Protein AF-A0A917BCD1-F1 (afdb_monomer_lite)

Sequence (173 aa):
MSEIELSERDVTDLKTFAGILIPGSDSLPTIDRLPAYEGLLRAAVAACGYSDDLIRAAIDLLPINMTWQSIEAYESEYPTSFATLAVLVSASYYMSPRVLAGLSYPVNRRQPARPDEFAEEFATGILDVMLEREPFFRDPLSPEASAHVHHLTSQASDAIYPTTTLLDGKNDD

Secondary structure (DSSP, 8-state):
-------HHHHHHHHHHHHHH----SSS--GGGSTTHHHHHHHHHHHH---HHHHHHHHHTS-SS--HHHHHHHHHH-HHHHHHHHHHHHHHHHT-HHHHHHTT---S--PPPPHHHHHHHHHTTTTHHHHSS------TTSHHHHHHHHHHHHHHHTTT-------------

Radius of gyration: 25.04 Å; chains: 1; bounding box: 65×51×77 Å

Foldseek 3Di:
DEPDDQDPVLLVLLLLVLCQVDVADPLGDGSVPAPPLSVLLVVLRVPVPDYNVLQVVLSVLQDPDDDNVSLVVSCVVPVSSSVVSVSSSVRSRCVGPSRVVSVPPPPPPDDPQDPVRVVVCVVVCVCVVVVPDDPPDDDCPDPVNVVVVVVVVVVVVCPPDDPPDPDDDDDDD

Structure (mmCIF, N/CA/C/O backbone):
data_AF-A0A917BCD1-F1
#
_entry.id   AF-A0A917BCD1-F1
#
loop_
_atom_site.group_PDB
_atom_site.id
_atom_site.type_symbol
_atom_site.label_atom_id
_atom_site.label_alt_id
_atom_site.label_comp_id
_atom_site.label_asym_id
_atom_site.label_entity_id
_atom_site.label_seq_id
_atom_site.pdbx_PDB_ins_code
_atom_site.Cartn_x
_atom_site.Cartn_y
_atom_site.Cartn_z
_atom_site.occupancy
_atom_site.B_iso_or_equiv
_atom_site.auth_seq_id
_atom_site.auth_comp_id
_atom_site.auth_asym_id
_atom_site.auth_atom_id
_atom_site.pdbx_PDB_model_num
ATOM 1 N N . MET A 1 1 ? -9.909 -15.489 1.673 1.00 60.19 1 MET A N 1
ATOM 2 C CA . MET A 1 1 ? -9.505 -14.318 0.866 1.00 60.19 1 MET A CA 1
ATOM 3 C C . MET A 1 1 ? -10.500 -13.225 1.194 1.00 60.19 1 MET A C 1
ATOM 5 O O . MET A 1 1 ? -11.649 -13.573 1.422 1.00 60.19 1 MET A O 1
ATOM 9 N N . SER A 1 2 ? -10.052 -11.979 1.339 1.00 68.00 2 SER A N 1
ATOM 10 C CA . SER A 1 2 ? -10.941 -10.857 1.669 1.00 68.00 2 SER A CA 1
ATOM 11 C C . SER A 1 2 ? -11.934 -10.632 0.526 1.00 68.00 2 SER A C 1
ATOM 13 O O . SER A 1 2 ? -11.519 -10.645 -0.636 1.00 68.00 2 SER A O 1
ATOM 15 N N . GLU A 1 3 ? -13.218 -10.469 0.846 1.00 79.94 3 GLU A N 1
ATOM 16 C CA . GLU A 1 3 ? -14.292 -10.194 -0.124 1.00 79.94 3 GLU A CA 1
ATOM 17 C C . GLU A 1 3 ? -14.816 -8.756 0.005 1.00 79.94 3 GLU A C 1
ATOM 19 O O . GLU A 1 3 ? -15.814 -8.400 -0.619 1.00 79.94 3 GLU A O 1
ATOM 24 N N . ILE A 1 4 ? -14.132 -7.908 0.784 1.00 88.50 4 ILE A N 1
ATOM 25 C CA . ILE A 1 4 ? -14.544 -6.522 0.988 1.00 88.50 4 ILE A CA 1
ATOM 26 C C . ILE A 1 4 ? -14.655 -5.778 -0.348 1.00 88.50 4 ILE A C 1
ATOM 28 O O . ILE A 1 4 ? -13.691 -5.609 -1.104 1.00 88.50 4 ILE A O 1
ATOM 32 N N . GLU A 1 5 ? -15.850 -5.264 -0.617 1.00 89.31 5 GLU A N 1
ATOM 33 C CA . GLU A 1 5 ? -16.063 -4.341 -1.718 1.00 89.31 5 GLU A CA 1
ATOM 34 C C . GLU A 1 5 ? -15.627 -2.938 -1.291 1.00 89.31 5 GLU A C 1
ATOM 36 O O . GLU A 1 5 ? -16.316 -2.246 -0.543 1.00 89.31 5 GLU A O 1
ATOM 41 N N . LEU A 1 6 ? -14.463 -2.500 -1.778 1.00 93.81 6 LEU A N 1
ATOM 42 C CA . LEU A 1 6 ? -14.036 -1.112 -1.607 1.00 93.81 6 LEU A CA 1
ATOM 43 C C . LEU A 1 6 ? -14.948 -0.186 -2.414 1.00 93.81 6 LEU A C 1
ATOM 45 O O . LEU A 1 6 ? -15.065 -0.340 -3.639 1.00 93.81 6 LEU A O 1
ATOM 49 N N . SER A 1 7 ? -15.543 0.798 -1.744 1.00 95.88 7 SER A N 1
ATOM 50 C CA . SER A 1 7 ? -16.289 1.863 -2.411 1.00 95.88 7 SER A CA 1
ATOM 51 C C . SER A 1 7 ? -15.351 2.794 -3.188 1.00 95.88 7 SER A C 1
ATOM 53 O O . SER A 1 7 ? -14.146 2.841 -2.941 1.00 95.88 7 SER A O 1
ATOM 55 N N . GLU A 1 8 ? -15.900 3.596 -4.102 1.00 95.38 8 GLU A N 1
ATOM 56 C CA . GLU A 1 8 ? -15.128 4.618 -4.833 1.00 95.38 8 GLU A CA 1
ATOM 57 C C . GLU A 1 8 ? -14.447 5.626 -3.895 1.00 95.38 8 GLU A C 1
ATOM 59 O O . GLU A 1 8 ? -13.335 6.095 -4.154 1.00 95.38 8 GLU A O 1
ATOM 64 N N . ARG A 1 9 ? -15.097 5.926 -2.763 1.00 95.69 9 ARG A N 1
ATOM 65 C CA . ARG A 1 9 ? -14.516 6.769 -1.721 1.00 95.69 9 ARG A CA 1
ATOM 66 C C . ARG A 1 9 ? -13.312 6.088 -1.077 1.00 95.69 9 ARG A C 1
ATOM 68 O O . ARG A 1 9 ? -12.264 6.712 -0.997 1.00 95.69 9 ARG A O 1
ATOM 75 N N . ASP A 1 10 ? -13.437 4.820 -0.688 1.00 96.94 10 ASP A N 1
ATOM 76 C CA . ASP A 1 10 ? -12.332 4.077 -0.067 1.00 96.94 10 ASP A CA 1
ATOM 77 C C . ASP A 1 10 ? -11.126 3.995 -1.004 1.00 96.94 10 ASP A C 1
ATOM 79 O O . ASP A 1 10 ? -9.989 4.198 -0.590 1.00 96.94 10 ASP A O 1
ATOM 83 N N . VAL A 1 11 ? -11.373 3.743 -2.291 1.00 96.62 11 VAL A N 1
ATOM 84 C CA . VAL A 1 11 ? -10.324 3.721 -3.315 1.00 96.62 11 VAL A CA 1
ATOM 85 C C . VAL A 1 11 ? -9.646 5.086 -3.438 1.00 96.62 11 VAL A C 1
ATOM 87 O O . VAL A 1 11 ? -8.420 5.153 -3.535 1.00 96.62 11 VAL A O 1
ATOM 90 N N . THR A 1 12 ? -10.417 6.174 -3.408 1.00 96.44 12 THR A N 1
ATOM 91 C CA . THR A 1 12 ? -9.880 7.542 -3.451 1.00 96.44 12 THR A CA 1
ATOM 92 C C . THR A 1 12 ? -9.024 7.841 -2.221 1.00 96.44 12 THR A C 1
ATOM 94 O O . THR A 1 12 ? -7.876 8.260 -2.371 1.00 96.44 12 THR A O 1
ATOM 97 N N . ASP A 1 13 ? -9.538 7.553 -1.025 1.00 97.44 13 ASP A N 1
ATOM 98 C CA . ASP A 1 13 ? -8.853 7.778 0.250 1.00 97.44 13 ASP A CA 1
ATOM 99 C C . ASP A 1 13 ? -7.545 6.966 0.314 1.00 97.44 13 ASP A C 1
ATOM 101 O O . ASP A 1 13 ? -6.484 7.499 0.647 1.00 97.44 13 ASP A O 1
ATOM 105 N N . LEU A 1 14 ? -7.573 5.700 -0.114 1.00 97.75 14 LEU A N 1
ATOM 106 C CA . LEU A 1 14 ? -6.384 4.847 -0.177 1.00 97.75 14 LEU A CA 1
ATOM 107 C C . LEU A 1 14 ? -5.374 5.302 -1.236 1.00 97.75 14 LEU A C 1
ATOM 109 O O . LEU A 1 14 ? -4.172 5.181 -1.006 1.00 97.75 14 LEU A O 1
ATOM 113 N N . LYS A 1 15 ? -5.812 5.862 -2.370 1.00 96.69 15 LYS A N 1
ATOM 114 C CA . LYS A 1 15 ? -4.903 6.479 -3.355 1.00 96.69 15 LYS A CA 1
ATOM 115 C C . LYS A 1 15 ? -4.223 7.717 -2.786 1.00 96.69 15 LYS A C 1
ATOM 117 O O . LYS A 1 15 ? -3.017 7.872 -2.969 1.00 96.69 15 LYS A O 1
ATOM 122 N N . THR A 1 16 ? -4.961 8.573 -2.078 1.00 97.00 16 THR A N 1
ATOM 123 C CA . THR A 1 16 ? -4.383 9.740 -1.398 1.00 97.00 16 THR A CA 1
ATOM 124 C C . THR A 1 16 ? -3.370 9.306 -0.341 1.00 97.00 16 THR A C 1
ATOM 126 O O . THR A 1 16 ? -2.240 9.796 -0.345 1.00 97.00 16 THR A O 1
ATOM 129 N N . PHE A 1 17 ? -3.725 8.329 0.495 1.00 98.12 17 PHE A N 1
ATOM 130 C CA . PHE A 1 17 ? -2.823 7.733 1.479 1.00 98.12 17 PHE A CA 1
ATOM 131 C C . PHE A 1 17 ? -1.551 7.170 0.823 1.00 98.12 17 PHE A C 1
ATOM 133 O O . PHE A 1 17 ? -0.436 7.500 1.229 1.00 98.12 17 PHE A O 1
ATOM 140 N N . ALA A 1 18 ? -1.700 6.393 -0.253 1.00 97.56 18 ALA A N 1
ATOM 141 C CA . ALA A 1 18 ? -0.583 5.834 -1.007 1.00 97.56 18 ALA A CA 1
ATOM 142 C C . ALA A 1 18 ? 0.320 6.916 -1.615 1.00 97.56 18 ALA A C 1
ATOM 144 O O . ALA A 1 18 ? 1.540 6.784 -1.579 1.00 97.56 18 ALA A O 1
ATOM 145 N N . GLY A 1 19 ? -0.258 7.992 -2.157 1.00 96.62 19 GLY A N 1
ATOM 146 C CA . GLY A 1 19 ? 0.492 9.104 -2.745 1.00 96.62 19 GLY A CA 1
ATOM 147 C C . GLY A 1 19 ? 1.346 9.867 -1.729 1.00 96.62 19 GLY A C 1
ATOM 148 O O . GLY A 1 19 ? 2.405 10.378 -2.089 1.00 96.62 19 GLY A O 1
ATOM 149 N N . ILE A 1 20 ? 0.925 9.903 -0.461 1.00 97.00 20 ILE A N 1
ATOM 150 C CA . ILE A 1 20 ? 1.709 10.483 0.640 1.00 97.00 20 ILE A CA 1
ATOM 151 C C . ILE A 1 20 ? 2.865 9.555 1.030 1.00 97.00 20 ILE A C 1
ATOM 153 O O . ILE A 1 20 ? 3.984 10.026 1.225 1.00 97.00 20 ILE A O 1
ATOM 157 N N . LEU A 1 21 ? 2.611 8.246 1.128 1.00 97.06 21 LEU A N 1
ATOM 158 C CA . LEU A 1 21 ? 3.632 7.267 1.519 1.00 97.06 21 LEU A CA 1
ATOM 159 C C . LEU A 1 21 ? 4.658 6.983 0.414 1.00 97.06 21 LEU A C 1
ATOM 161 O O . LEU A 1 21 ? 5.813 6.671 0.701 1.00 97.06 21 LEU A O 1
ATOM 165 N N . ILE A 1 22 ? 4.241 7.069 -0.848 1.00 95.94 22 ILE A N 1
ATOM 166 C CA . ILE A 1 22 ? 5.030 6.688 -2.021 1.00 95.94 22 ILE A CA 1
ATOM 167 C C . ILE A 1 22 ? 5.062 7.884 -2.991 1.00 95.94 22 ILE A C 1
ATOM 169 O O . ILE A 1 22 ? 4.362 7.886 -4.009 1.00 95.94 22 ILE A O 1
ATOM 173 N N . PRO A 1 23 ? 5.889 8.915 -2.715 1.00 92.19 23 PRO A N 1
ATOM 174 C CA . PRO A 1 23 ? 5.911 10.163 -3.487 1.00 92.19 23 PRO A CA 1
ATOM 175 C C . PRO A 1 23 ? 6.520 10.028 -4.896 1.00 92.19 23 PRO A C 1
ATOM 177 O O . PRO A 1 23 ? 6.607 11.016 -5.624 1.00 92.19 23 PRO A O 1
ATOM 180 N N . GLY A 1 24 ? 6.931 8.822 -5.304 1.00 90.75 24 GLY A N 1
ATOM 181 C CA . GLY A 1 24 ? 7.647 8.573 -6.556 1.00 90.75 24 GLY A CA 1
ATOM 182 C C . GLY A 1 24 ? 9.099 9.066 -6.531 1.00 90.75 24 GLY A C 1
ATOM 183 O O . GLY A 1 24 ? 9.578 9.639 -5.553 1.00 90.75 24 GLY A O 1
ATOM 184 N N . SER A 1 25 ? 9.824 8.813 -7.617 1.00 90.25 25 SER A N 1
ATOM 185 C CA . SER A 1 25 ? 11.193 9.292 -7.840 1.00 90.25 25 SER A CA 1
ATOM 186 C C . SER A 1 25 ? 11.438 9.513 -9.338 1.00 90.25 25 SER A C 1
ATOM 188 O O . SER A 1 25 ? 10.534 9.340 -10.155 1.00 90.25 25 SER A O 1
ATOM 190 N N . ASP A 1 26 ? 12.663 9.869 -9.728 1.00 87.69 26 ASP A N 1
ATOM 191 C CA . ASP A 1 26 ? 13.015 10.030 -11.147 1.00 87.69 26 ASP A CA 1
ATOM 192 C C . ASP A 1 26 ? 12.829 8.735 -11.956 1.00 87.69 26 ASP A C 1
ATOM 194 O O . ASP A 1 26 ? 12.433 8.772 -13.122 1.00 87.69 26 ASP A O 1
ATOM 198 N N . SER A 1 27 ? 13.093 7.578 -11.341 1.00 89.31 27 SER A N 1
ATOM 199 C CA . SER A 1 27 ? 12.991 6.261 -11.979 1.00 89.31 27 SER A CA 1
ATOM 200 C C . SER A 1 27 ? 11.678 5.534 -11.688 1.00 89.31 27 SER A C 1
ATOM 202 O O . SER A 1 27 ? 11.334 4.592 -12.406 1.00 89.31 27 SER A O 1
ATOM 204 N N . LEU A 1 28 ? 10.938 5.953 -10.658 1.00 94.12 28 LEU A N 1
ATOM 205 C CA . LEU A 1 28 ? 9.730 5.277 -10.198 1.00 94.12 28 LEU A CA 1
ATOM 206 C C . LEU A 1 28 ? 8.502 6.198 -10.277 1.00 94.12 28 LEU A C 1
ATOM 208 O O . LEU A 1 28 ? 8.528 7.318 -9.768 1.00 94.12 28 LEU A O 1
ATOM 212 N N . PRO A 1 29 ? 7.400 5.750 -10.903 1.00 95.19 29 PRO A N 1
ATOM 213 C CA . PRO A 1 29 ? 6.210 6.577 -11.073 1.00 95.19 29 PRO A CA 1
ATOM 214 C C . PRO A 1 29 ? 5.518 6.870 -9.735 1.00 95.19 29 PRO A C 1
ATOM 216 O O . PRO A 1 29 ? 5.513 6.047 -8.831 1.00 95.19 29 PRO A O 1
ATOM 219 N N . THR A 1 30 ? 4.843 8.013 -9.638 1.00 95.38 30 THR A N 1
ATOM 220 C CA . THR A 1 30 ? 3.853 8.243 -8.578 1.00 95.38 30 THR A CA 1
ATOM 221 C C . THR A 1 30 ? 2.621 7.359 -8.781 1.00 95.38 30 THR A C 1
ATOM 223 O O . THR A 1 30 ? 2.343 6.926 -9.905 1.00 95.38 30 THR A O 1
ATOM 226 N N . ILE A 1 31 ? 1.843 7.148 -7.715 1.00 94.94 31 ILE A N 1
ATOM 227 C CA . ILE A 1 31 ? 0.588 6.375 -7.740 1.00 94.94 31 ILE A CA 1
ATOM 228 C C . ILE A 1 31 ? -0.364 6.869 -8.839 1.00 94.94 31 ILE A C 1
ATOM 230 O O . ILE A 1 31 ? -0.850 6.069 -9.635 1.00 94.94 31 ILE A O 1
ATOM 234 N N . ASP A 1 32 ? -0.547 8.185 -8.975 1.00 92.06 32 ASP A N 1
ATOM 235 C CA . ASP A 1 32 ? -1.448 8.777 -9.980 1.00 92.06 32 ASP A CA 1
ATOM 236 C C . ASP A 1 32 ? -1.019 8.532 -11.434 1.00 92.06 32 ASP A C 1
ATOM 238 O O . ASP A 1 32 ? -1.802 8.705 -12.368 1.00 92.06 32 ASP A O 1
ATOM 242 N N . ARG A 1 33 ? 0.237 8.134 -11.653 1.00 93.81 33 ARG A N 1
ATOM 243 C CA . ARG A 1 33 ? 0.782 7.820 -12.981 1.00 93.81 33 ARG A CA 1
ATOM 244 C C . ARG A 1 33 ? 0.742 6.325 -13.293 1.00 93.81 33 ARG A C 1
ATOM 246 O O . ARG A 1 33 ? 1.224 5.918 -14.360 1.00 93.81 33 ARG A O 1
ATOM 253 N N . LEU A 1 34 ? 0.208 5.506 -12.388 1.00 94.31 34 LEU A N 1
ATOM 254 C CA . LEU A 1 34 ? 0.066 4.073 -12.591 1.00 94.31 34 LEU A CA 1
ATOM 255 C C . LEU A 1 34 ? -1.258 3.738 -13.287 1.00 94.31 34 LEU A C 1
ATOM 257 O O . LEU A 1 34 ? -2.330 4.020 -12.750 1.00 94.31 34 LEU A O 1
ATOM 261 N N . PRO A 1 35 ? -1.214 3.102 -14.473 1.00 91.50 35 PRO A N 1
ATOM 262 C CA . PRO A 1 35 ? -2.430 2.645 -15.128 1.00 91.50 35 PRO A CA 1
ATOM 263 C C . PRO A 1 35 ? -3.097 1.552 -14.287 1.00 91.50 35 PRO A C 1
ATOM 265 O O . PRO A 1 35 ? -2.419 0.663 -13.773 1.00 91.50 35 PRO A O 1
ATOM 268 N N . ALA A 1 36 ? -4.426 1.617 -14.179 1.00 92.75 36 ALA A N 1
ATOM 269 C CA . ALA A 1 36 ? -5.251 0.621 -13.492 1.00 92.75 36 ALA A CA 1
ATOM 270 C C . ALA A 1 36 ? -4.852 0.338 -12.025 1.00 92.75 36 ALA A C 1
ATOM 272 O O . ALA A 1 36 ? -5.089 -0.763 -11.528 1.00 92.75 36 ALA A O 1
ATOM 273 N N . TYR A 1 37 ? -4.284 1.322 -11.312 1.00 94.88 37 TYR A N 1
ATOM 274 C CA . TYR A 1 37 ? -3.888 1.161 -9.905 1.00 94.88 37 TYR A CA 1
ATOM 275 C C . TYR A 1 37 ? -5.037 0.671 -9.010 1.00 94.88 37 TYR A C 1
ATOM 277 O O . TYR A 1 37 ? -4.829 -0.142 -8.121 1.00 94.88 37 TYR A O 1
ATOM 285 N N . GLU A 1 38 ? -6.266 1.095 -9.288 1.00 95.12 38 GLU A N 1
ATOM 286 C CA . GLU A 1 38 ? -7.461 0.688 -8.539 1.00 95.12 38 GLU A CA 1
ATOM 287 C C . GLU A 1 38 ? -7.720 -0.820 -8.643 1.00 95.12 38 GLU A C 1
ATOM 289 O O . GLU A 1 38 ? -8.053 -1.469 -7.653 1.00 95.12 38 GLU A O 1
ATOM 294 N N . GLY A 1 39 ? -7.484 -1.405 -9.82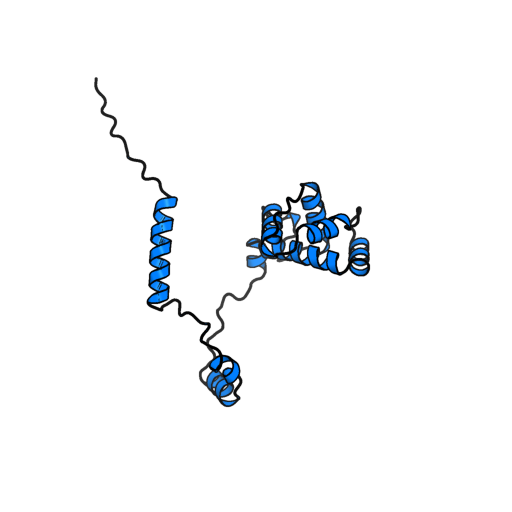2 1.00 95.62 39 GLY A N 1
ATOM 295 C CA . GLY A 1 39 ? -7.530 -2.854 -10.007 1.00 95.62 39 GLY A CA 1
ATOM 296 C C . GLY A 1 39 ? -6.428 -3.569 -9.223 1.00 95.62 39 GLY A C 1
ATOM 297 O O . GLY A 1 39 ? -6.685 -4.600 -8.607 1.00 95.62 39 GLY A O 1
ATOM 298 N N . LEU A 1 40 ? -5.220 -2.994 -9.181 1.00 96.62 40 LEU A N 1
ATOM 299 C CA . LEU A 1 40 ? -4.104 -3.528 -8.390 1.00 96.62 40 LEU A CA 1
ATOM 300 C C . LEU A 1 40 ? -4.373 -3.440 -6.882 1.00 96.62 40 LEU A C 1
ATOM 302 O O . LEU A 1 40 ? -4.022 -4.358 -6.147 1.00 96.62 40 LEU A O 1
ATOM 306 N N . LEU A 1 41 ? -5.028 -2.375 -6.416 1.00 96.69 41 LEU A N 1
ATOM 307 C CA . LEU A 1 41 ? -5.436 -2.211 -5.021 1.00 96.69 41 LEU A CA 1
ATOM 308 C C . LEU A 1 41 ? -6.438 -3.287 -4.601 1.00 96.69 41 LEU A C 1
ATOM 310 O O . LEU A 1 41 ? -6.241 -3.947 -3.581 1.00 96.69 41 LEU A O 1
ATOM 314 N N . ARG A 1 42 ? -7.466 -3.531 -5.420 1.00 95.44 42 ARG A N 1
ATOM 315 C CA . ARG A 1 42 ? -8.438 -4.611 -5.181 1.00 95.44 42 ARG A CA 1
ATOM 316 C C . ARG A 1 42 ? -7.767 -5.991 -5.205 1.00 95.44 42 ARG A C 1
ATOM 318 O O . ARG A 1 42 ? -8.054 -6.825 -4.350 1.00 95.44 42 ARG A O 1
ATOM 325 N N . ALA A 1 43 ? -6.826 -6.215 -6.124 1.00 95.12 43 ALA A N 1
ATOM 326 C CA . ALA A 1 43 ? -6.047 -7.452 -6.171 1.00 95.12 43 ALA A CA 1
ATOM 327 C C . ALA A 1 43 ? -5.178 -7.648 -4.914 1.00 95.12 43 ALA A C 1
ATOM 329 O O . ALA A 1 43 ? -5.119 -8.754 -4.378 1.00 95.12 43 ALA A O 1
ATOM 330 N N . ALA A 1 44 ? -4.546 -6.584 -4.410 1.00 95.94 44 ALA A N 1
ATOM 331 C CA . ALA A 1 44 ? -3.760 -6.627 -3.179 1.00 95.94 44 ALA A CA 1
ATOM 332 C C . ALA A 1 44 ? -4.625 -6.970 -1.957 1.00 95.94 44 ALA A C 1
ATOM 334 O O . ALA A 1 44 ? -4.246 -7.834 -1.169 1.00 95.94 44 ALA A O 1
ATOM 335 N N . VAL A 1 45 ? -5.813 -6.369 -1.839 1.00 95.50 45 VAL A N 1
ATOM 336 C CA . VAL A 1 45 ? -6.785 -6.694 -0.780 1.00 95.50 45 VAL A CA 1
ATOM 337 C C . VAL A 1 45 ? -7.158 -8.176 -0.793 1.00 95.50 45 VAL A C 1
ATOM 339 O O . VAL A 1 45 ? -7.064 -8.846 0.238 1.00 95.50 45 VAL A O 1
ATOM 342 N N . ALA A 1 46 ? -7.485 -8.722 -1.966 1.00 93.56 46 ALA A N 1
ATOM 343 C CA . ALA A 1 46 ? -7.819 -10.137 -2.102 1.00 93.56 46 ALA A CA 1
ATOM 344 C C . ALA A 1 46 ? -6.636 -11.066 -1.749 1.00 93.56 46 ALA A C 1
ATOM 346 O O . ALA A 1 46 ? -6.843 -12.145 -1.183 1.00 93.56 46 ALA A O 1
ATOM 347 N N . ALA A 1 47 ? -5.403 -10.650 -2.065 1.00 93.12 47 ALA A N 1
ATOM 348 C CA . ALA A 1 47 ? -4.190 -11.455 -1.915 1.00 93.12 47 ALA A CA 1
ATOM 349 C C . ALA A 1 47 ? -3.569 -11.425 -0.506 1.00 93.12 47 ALA A C 1
ATOM 351 O O . ALA A 1 47 ? -3.035 -12.441 -0.064 1.00 93.12 47 ALA A O 1
ATOM 352 N N . CYS A 1 48 ? -3.620 -10.295 0.209 1.00 90.94 48 CYS A N 1
ATOM 353 C CA . CYS A 1 48 ? -2.934 -10.129 1.500 1.00 90.94 48 CYS A CA 1
ATOM 354 C C . CYS A 1 48 ? -3.571 -10.917 2.657 1.00 90.94 48 CYS A C 1
ATOM 356 O O . CYS A 1 48 ? -2.917 -11.135 3.674 1.00 90.94 48 CYS A O 1
ATOM 358 N N . GLY A 1 49 ? -4.822 -11.364 2.514 1.00 91.38 49 GLY A N 1
ATOM 359 C CA . GLY A 1 49 ? -5.460 -12.275 3.471 1.00 91.38 49 GLY A CA 1
ATOM 360 C C . GLY A 1 49 ? -5.888 -11.649 4.804 1.00 91.38 49 GLY A C 1
ATOM 361 O O . GLY A 1 49 ? -6.238 -12.389 5.721 1.00 91.38 49 GLY A O 1
ATOM 362 N N . TYR A 1 50 ? -5.889 -10.318 4.918 1.00 95.25 50 TYR A N 1
ATOM 363 C CA . TYR A 1 50 ? -6.510 -9.619 6.047 1.00 95.25 50 TYR A CA 1
ATOM 364 C C . TYR A 1 50 ? -8.028 -9.855 6.074 1.00 95.25 50 TYR A C 1
ATOM 366 O O . TYR A 1 50 ? -8.635 -10.116 5.03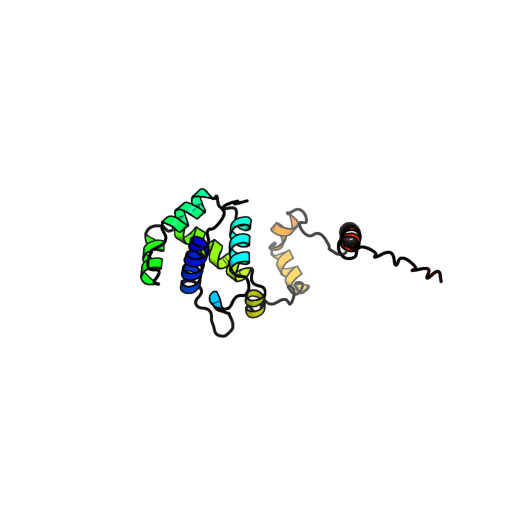6 1.00 95.25 50 TYR A O 1
ATOM 374 N N . SER A 1 51 ? -8.643 -9.781 7.257 1.00 95.69 51 SER A N 1
ATOM 375 C CA . SER A 1 51 ? -10.103 -9.841 7.369 1.00 95.69 51 SER A CA 1
ATOM 376 C C . SER A 1 51 ? -10.744 -8.533 6.905 1.00 95.69 51 SER A C 1
ATOM 378 O O . SER A 1 51 ? -10.179 -7.454 7.090 1.00 95.69 51 SER A O 1
ATOM 380 N N . ASP A 1 52 ? -11.955 -8.631 6.360 1.00 95.50 52 ASP A N 1
ATOM 381 C CA . ASP A 1 52 ? -12.726 -7.476 5.885 1.00 95.50 52 ASP A CA 1
ATOM 382 C C . ASP A 1 52 ? -12.948 -6.449 7.007 1.00 95.50 52 ASP A C 1
ATOM 384 O O . ASP A 1 52 ? -12.739 -5.255 6.802 1.00 95.50 52 ASP A O 1
ATOM 388 N N . ASP A 1 53 ? -13.258 -6.918 8.221 1.00 95.94 53 ASP A N 1
ATOM 389 C CA . ASP A 1 53 ? -13.435 -6.068 9.405 1.00 95.94 53 ASP A CA 1
ATOM 390 C C . ASP A 1 53 ? -12.171 -5.272 9.751 1.00 95.94 53 ASP A C 1
ATOM 392 O O . ASP A 1 53 ? -12.257 -4.098 10.112 1.00 95.94 53 ASP A O 1
ATOM 396 N N . LEU A 1 54 ? -10.989 -5.888 9.624 1.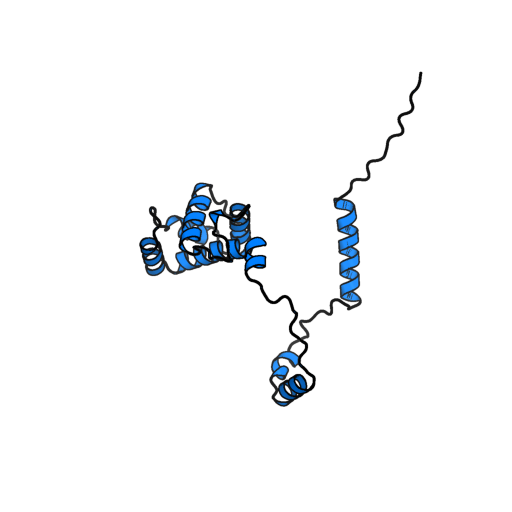00 96.25 54 LEU A N 1
ATOM 397 C CA . LEU A 1 54 ? -9.720 -5.217 9.910 1.00 96.25 54 LEU A CA 1
ATOM 398 C C . LEU A 1 54 ? -9.450 -4.116 8.885 1.00 96.25 54 LEU A C 1
ATOM 400 O O . LEU A 1 54 ? -9.042 -3.016 9.253 1.00 96.25 54 LEU A O 1
ATOM 404 N N . ILE A 1 55 ? -9.696 -4.405 7.606 1.00 97.31 55 ILE A N 1
ATOM 405 C CA . ILE A 1 55 ? -9.510 -3.438 6.522 1.00 97.31 55 ILE A CA 1
ATOM 406 C C . ILE A 1 55 ? -10.487 -2.274 6.694 1.00 97.31 55 ILE A C 1
ATOM 408 O O . ILE A 1 55 ? -10.067 -1.119 6.668 1.00 97.31 55 ILE A O 1
ATOM 412 N N . ARG A 1 56 ? -11.774 -2.557 6.921 1.00 97.12 56 ARG A N 1
ATOM 413 C CA . ARG A 1 56 ? -12.804 -1.531 7.120 1.00 97.12 56 ARG A CA 1
ATOM 414 C C . ARG A 1 56 ? -12.488 -0.642 8.319 1.00 97.12 56 ARG A C 1
ATOM 416 O O . ARG A 1 56 ? -12.471 0.576 8.167 1.00 97.12 56 ARG A O 1
ATOM 423 N N . ALA A 1 57 ? -12.162 -1.240 9.467 1.00 97.25 57 ALA A N 1
ATOM 424 C CA . ALA A 1 57 ? -11.790 -0.498 10.668 1.00 97.25 57 ALA A CA 1
ATOM 425 C C . ALA A 1 57 ? -10.561 0.391 10.435 1.00 97.25 57 ALA A C 1
ATOM 427 O O . ALA A 1 57 ? -10.516 1.517 10.923 1.00 97.25 57 ALA A O 1
ATOM 428 N N . ALA A 1 58 ? -9.578 -0.084 9.667 1.00 98.00 58 ALA A N 1
ATOM 429 C CA . ALA A 1 58 ? -8.407 0.715 9.340 1.00 98.00 58 ALA A CA 1
ATOM 430 C C . ALA A 1 58 ? -8.741 1.897 8.415 1.00 98.00 58 ALA A C 1
ATOM 432 O O . ALA A 1 58 ? -8.243 2.997 8.639 1.00 98.00 58 ALA A O 1
ATOM 433 N N . ILE A 1 59 ? -9.607 1.705 7.414 1.00 97.81 59 ILE A N 1
ATOM 434 C CA . ILE A 1 59 ? -10.047 2.792 6.523 1.00 97.81 59 ILE A CA 1
ATOM 435 C C . ILE A 1 59 ? -10.886 3.822 7.292 1.00 97.81 59 ILE A C 1
ATOM 437 O O . ILE A 1 59 ? -10.705 5.019 7.099 1.00 97.81 59 ILE A O 1
ATOM 441 N N . ASP A 1 60 ? -11.767 3.386 8.194 1.00 97.12 60 ASP A N 1
ATOM 442 C CA . ASP A 1 60 ? -12.635 4.288 8.969 1.00 97.12 60 ASP A CA 1
ATOM 443 C C . ASP A 1 60 ? -11.864 5.207 9.928 1.00 97.12 60 ASP A C 1
ATOM 445 O O . ASP A 1 60 ? -12.358 6.275 10.292 1.00 97.12 60 ASP A O 1
ATOM 449 N N . LEU A 1 61 ? -10.652 4.808 10.321 1.00 97.94 61 LEU A N 1
ATOM 450 C CA . LEU A 1 61 ? -9.760 5.588 11.178 1.00 97.94 61 LEU A CA 1
ATOM 451 C C . LEU A 1 61 ? -8.842 6.540 10.398 1.00 97.94 61 LEU A C 1
ATOM 453 O O . LEU A 1 61 ? -8.081 7.288 11.015 1.00 97.94 61 LEU A O 1
ATOM 457 N N . LEU A 1 62 ? -8.890 6.534 9.062 1.00 97.88 62 LEU A N 1
ATOM 458 C CA . LEU A 1 62 ? -8.068 7.437 8.266 1.00 97.88 62 LEU A CA 1
ATOM 459 C C . LEU A 1 62 ? -8.413 8.912 8.551 1.00 97.88 62 LEU A C 1
ATOM 461 O O . LEU A 1 62 ? -9.591 9.280 8.639 1.00 97.88 62 LEU A O 1
ATOM 465 N N . PRO A 1 63 ? -7.405 9.800 8.627 1.00 96.56 63 PRO A N 1
ATOM 466 C CA . PRO A 1 63 ? -7.645 11.230 8.757 1.00 96.56 63 PRO A CA 1
ATOM 467 C C . PRO A 1 63 ? -8.437 11.776 7.565 1.00 96.56 63 PRO A C 1
ATOM 469 O O . PRO A 1 63 ? -8.084 11.537 6.413 1.00 96.56 63 PRO A O 1
ATOM 472 N N . ILE A 1 64 ? -9.455 12.598 7.838 1.00 93.19 64 ILE A N 1
ATOM 473 C CA . ILE A 1 64 ? -10.267 13.251 6.792 1.00 93.19 64 ILE A CA 1
ATOM 474 C C . ILE A 1 64 ? -9.395 14.129 5.879 1.00 93.19 64 ILE A C 1
ATOM 476 O O . ILE A 1 64 ? -9.587 14.158 4.669 1.00 93.19 64 ILE A O 1
ATOM 480 N N . ASN A 1 65 ? -8.439 14.856 6.466 1.00 95.00 65 ASN A N 1
ATOM 481 C CA . ASN A 1 65 ? -7.490 15.690 5.735 1.00 95.00 65 ASN A CA 1
ATOM 482 C C . ASN A 1 65 ? -6.108 15.052 5.812 1.00 95.00 65 ASN A C 1
ATOM 484 O O . ASN A 1 65 ? -5.373 15.282 6.774 1.00 95.00 65 ASN A O 1
ATOM 488 N N . MET A 1 66 ? -5.768 14.253 4.805 1.00 96.56 66 MET A N 1
ATOM 489 C CA . MET A 1 66 ? -4.493 13.549 4.774 1.00 96.56 66 MET A CA 1
ATOM 490 C C . MET A 1 66 ? -3.350 14.490 4.382 1.00 96.56 66 MET A C 1
ATOM 492 O O . MET A 1 66 ? -3.218 14.935 3.244 1.00 96.56 66 MET A O 1
ATOM 496 N N . THR A 1 67 ? -2.499 14.772 5.355 1.00 97.38 67 THR A N 1
ATOM 497 C CA . THR A 1 67 ? -1.164 15.359 5.209 1.00 97.38 67 THR A CA 1
ATOM 498 C C . THR A 1 67 ? -0.130 14.419 5.816 1.00 97.38 67 THR A C 1
ATOM 500 O O . THR A 1 67 ? -0.484 13.556 6.621 1.00 97.38 67 THR A O 1
ATOM 503 N N . TRP A 1 68 ? 1.156 14.618 5.511 1.00 96.88 68 TRP A N 1
ATOM 504 C CA . TRP A 1 68 ? 2.234 13.847 6.140 1.00 96.88 68 TRP A CA 1
ATOM 505 C C . TRP A 1 68 ? 2.118 13.823 7.674 1.00 96.88 68 TRP A C 1
ATOM 507 O O . TRP A 1 68 ? 2.121 12.753 8.271 1.00 96.88 68 TRP A O 1
ATOM 517 N N . GLN A 1 69 ? 1.895 14.982 8.304 1.00 97.88 69 GLN A N 1
ATOM 518 C CA . GLN A 1 69 ? 1.760 15.083 9.762 1.00 97.88 69 GLN A CA 1
ATOM 519 C C . GLN A 1 69 ? 0.538 14.326 10.298 1.00 97.88 69 GLN A C 1
ATOM 521 O O . GLN A 1 69 ? 0.602 13.736 11.371 1.00 97.88 69 GLN A O 1
ATOM 526 N N . SER A 1 70 ? -0.585 14.336 9.571 1.00 98.12 70 SER A N 1
ATOM 527 C CA . SER A 1 70 ? -1.773 13.582 9.990 1.00 98.12 70 SER A CA 1
ATOM 528 C C . SER A 1 70 ? -1.577 12.070 9.864 1.00 98.12 70 SER A C 1
ATOM 530 O O . SER A 1 70 ? -2.093 11.325 10.690 1.00 98.12 70 SER A O 1
ATOM 532 N N . ILE A 1 71 ? -0.815 11.621 8.859 1.00 98.12 71 ILE A N 1
ATOM 533 C CA . ILE A 1 71 ? -0.508 10.204 8.656 1.00 98.12 71 ILE A CA 1
ATOM 534 C C . ILE A 1 71 ? 0.486 9.716 9.712 1.00 98.12 71 ILE A C 1
ATOM 536 O O . ILE A 1 71 ? 0.298 8.636 10.257 1.00 98.12 71 ILE A O 1
ATOM 540 N N . GLU A 1 72 ? 1.477 10.534 10.068 1.00 97.75 72 GLU A N 1
ATOM 541 C CA . GLU A 1 72 ? 2.403 10.259 11.175 1.00 97.75 72 GLU A CA 1
ATOM 542 C C . GLU A 1 72 ? 1.666 10.174 12.526 1.00 97.75 72 GLU A C 1
ATOM 544 O O . GLU A 1 72 ? 1.903 9.265 13.322 1.00 97.75 72 GLU A O 1
ATOM 549 N N . ALA A 1 73 ? 0.707 11.074 12.776 1.00 97.88 73 ALA A N 1
ATOM 550 C CA . ALA A 1 73 ? -0.149 10.991 13.960 1.00 97.88 73 ALA A CA 1
ATOM 551 C C . ALA A 1 73 ? -1.017 9.719 13.954 1.00 97.88 73 ALA A C 1
ATOM 553 O O . ALA A 1 73 ? -1.122 9.043 14.976 1.00 97.88 73 ALA A O 1
ATOM 554 N N . TYR A 1 74 ? -1.586 9.366 12.798 1.00 98.19 74 TYR A N 1
ATOM 555 C CA . TYR A 1 74 ? -2.369 8.145 12.610 1.00 98.19 74 TYR A CA 1
ATOM 556 C C . TYR A 1 74 ? -1.540 6.870 12.837 1.00 98.19 74 TYR A C 1
ATOM 558 O O . TYR A 1 74 ? -2.026 5.947 13.485 1.00 98.19 74 TYR A O 1
ATOM 566 N N . GLU A 1 75 ? -0.284 6.822 12.382 1.00 98.31 75 GLU A N 1
ATOM 567 C CA . GLU A 1 75 ? 0.643 5.718 12.671 1.00 98.31 75 GLU A CA 1
ATOM 568 C C . GLU A 1 75 ? 0.891 5.563 14.176 1.00 98.31 75 GLU A C 1
ATOM 570 O O . GLU A 1 75 ? 0.851 4.450 14.701 1.00 98.31 75 GLU A O 1
ATOM 575 N N . SER A 1 76 ? 1.114 6.676 14.876 1.00 98.19 76 SER A N 1
ATOM 576 C CA . SER A 1 76 ? 1.369 6.679 16.320 1.00 98.19 76 SER A CA 1
ATOM 577 C C . SER A 1 76 ? 0.151 6.220 17.134 1.00 98.19 76 SER A C 1
ATOM 579 O O . SER A 1 76 ? 0.289 5.463 18.096 1.00 98.19 76 SER A O 1
ATOM 581 N N . GLU A 1 77 ? -1.052 6.652 16.745 1.00 98.38 77 GLU A N 1
ATOM 582 C CA . GLU A 1 77 ? -2.297 6.348 17.462 1.00 98.38 77 GLU A CA 1
ATOM 583 C C . GLU A 1 77 ? -2.859 4.957 17.114 1.00 98.38 77 GLU A C 1
ATOM 585 O O . GLU A 1 77 ? -3.351 4.245 17.993 1.00 98.38 77 GLU A O 1
ATOM 590 N N . TYR A 1 78 ? -2.737 4.535 15.851 1.00 98.44 78 TYR A N 1
ATOM 591 C CA . TYR A 1 78 ? -3.316 3.296 15.321 1.00 98.44 78 TYR A CA 1
ATOM 592 C C . TYR A 1 78 ? -2.296 2.478 14.504 1.00 98.44 78 TYR A C 1
ATOM 594 O O . TYR A 1 78 ? -2.519 2.209 13.318 1.00 98.44 78 TYR A O 1
ATOM 602 N N . PRO A 1 79 ? -1.196 1.998 15.115 1.00 98.00 79 PRO A N 1
ATOM 603 C CA . PRO A 1 79 ? -0.075 1.393 14.387 1.00 98.00 79 PRO A CA 1
ATOM 604 C C . PRO A 1 79 ? -0.463 0.145 13.584 1.00 98.00 79 PRO A C 1
ATOM 606 O O . PRO A 1 79 ? 0.012 -0.052 12.467 1.00 98.00 79 PRO A O 1
ATOM 609 N N . THR A 1 80 ? -1.367 -0.692 14.105 1.00 97.69 80 THR A N 1
ATOM 610 C CA . THR A 1 80 ? -1.859 -1.883 13.388 1.00 97.69 80 THR A CA 1
ATOM 611 C C . THR A 1 80 ? -2.690 -1.507 12.161 1.00 97.69 80 THR A C 1
ATOM 613 O O . THR A 1 80 ? -2.539 -2.117 11.099 1.00 97.69 80 THR A O 1
ATOM 616 N N . SER A 1 81 ? -3.555 -0.500 12.289 1.00 98.19 81 SER A N 1
ATOM 617 C CA . SER A 1 81 ? -4.388 -0.009 11.189 1.00 98.19 81 SER A CA 1
ATOM 618 C C . SER A 1 81 ? -3.519 0.634 10.111 1.00 98.19 81 SER A C 1
ATOM 620 O O . SER A 1 81 ? -3.658 0.311 8.931 1.00 98.19 81 SER A O 1
ATOM 622 N N . PHE A 1 82 ? -2.548 1.458 10.516 1.00 98.56 82 PHE A N 1
ATOM 623 C CA . PHE A 1 82 ? -1.552 2.023 9.614 1.00 98.56 82 PHE A CA 1
ATOM 624 C C . PHE A 1 82 ? -0.774 0.937 8.872 1.00 98.56 82 PHE A C 1
ATOM 626 O O . PHE A 1 82 ? -0.757 0.949 7.644 1.00 98.56 82 PHE A O 1
ATOM 633 N N . ALA A 1 83 ? -0.195 -0.034 9.585 1.00 98.25 83 ALA A N 1
ATOM 634 C CA . ALA A 1 83 ? 0.573 -1.116 8.974 1.00 98.25 83 ALA A CA 1
ATOM 635 C C . ALA A 1 83 ? -0.265 -1.923 7.972 1.00 98.25 83 ALA A C 1
ATOM 637 O O . ALA A 1 83 ? 0.215 -2.242 6.885 1.00 98.25 83 ALA A O 1
ATOM 638 N N . THR A 1 84 ? -1.530 -2.202 8.302 1.00 98.19 84 THR A N 1
ATOM 639 C CA . THR A 1 84 ? -2.460 -2.904 7.405 1.00 98.19 84 THR A CA 1
ATOM 640 C C . THR A 1 84 ? -2.635 -2.139 6.094 1.00 98.19 84 THR A C 1
ATOM 642 O O . THR A 1 84 ? -2.424 -2.699 5.017 1.00 98.19 84 THR A O 1
ATOM 645 N N . LEU A 1 85 ? -2.960 -0.845 6.161 1.00 98.38 85 LEU A N 1
ATOM 646 C CA . LEU A 1 85 ? -3.150 -0.032 4.957 1.00 98.38 85 LEU A CA 1
ATOM 647 C C . LEU A 1 85 ? -1.841 0.181 4.194 1.00 98.38 85 LEU A C 1
ATOM 649 O O . LEU A 1 85 ? -1.834 0.076 2.970 1.00 98.38 85 LEU A O 1
ATOM 653 N N . ALA A 1 86 ? -0.734 0.419 4.900 1.00 98.38 86 ALA A N 1
ATOM 654 C CA . ALA A 1 86 ? 0.591 0.601 4.317 1.00 98.38 86 ALA A CA 1
ATOM 655 C C . ALA A 1 86 ? 1.024 -0.631 3.509 1.00 98.38 86 ALA A C 1
ATOM 657 O O . ALA A 1 86 ? 1.532 -0.488 2.394 1.00 98.38 86 ALA A O 1
ATOM 658 N N . VAL A 1 87 ? 0.768 -1.840 4.022 1.00 98.38 87 VAL A N 1
ATOM 659 C CA . VAL A 1 87 ? 1.016 -3.093 3.297 1.00 98.38 87 VAL A CA 1
ATOM 660 C C . VAL A 1 87 ? 0.153 -3.176 2.043 1.00 98.38 87 VAL A C 1
ATOM 662 O O . VAL A 1 87 ? 0.688 -3.456 0.973 1.00 98.38 87 VAL A O 1
ATOM 665 N N . LEU A 1 88 ? -1.147 -2.892 2.133 1.00 98.06 88 LEU A N 1
ATOM 666 C CA . LEU A 1 88 ? -2.060 -2.971 0.986 1.00 98.06 88 LEU A CA 1
ATOM 667 C C . LEU A 1 88 ? -1.681 -1.995 -0.140 1.00 98.06 88 LEU A C 1
ATOM 669 O O . LEU A 1 88 ? -1.609 -2.383 -1.314 1.00 98.06 88 LEU A O 1
ATOM 673 N N . VAL A 1 89 ? -1.392 -0.735 0.196 1.00 98.12 89 VAL A N 1
ATOM 674 C CA . VAL A 1 89 ? -1.024 0.274 -0.812 1.00 98.12 89 VAL A CA 1
ATOM 675 C C . VAL A 1 89 ? 0.368 0.033 -1.397 1.00 98.12 89 VAL A C 1
ATOM 677 O O . VAL A 1 89 ? 0.579 0.251 -2.590 1.00 98.12 89 VAL A O 1
ATOM 680 N N . SER A 1 90 ? 1.300 -0.492 -0.599 1.00 97.56 90 SER A N 1
ATOM 681 C CA . SER A 1 90 ? 2.632 -0.873 -1.083 1.00 97.56 90 SER A CA 1
ATOM 682 C C . SER A 1 90 ? 2.572 -2.116 -1.967 1.00 97.56 90 SER A C 1
ATOM 684 O O . SER A 1 90 ? 3.185 -2.144 -3.033 1.00 97.56 90 SER A O 1
ATOM 686 N N . ALA A 1 91 ? 1.810 -3.138 -1.573 1.00 97.50 91 ALA A N 1
ATOM 687 C CA . ALA A 1 91 ? 1.638 -4.357 -2.357 1.00 97.50 91 ALA A CA 1
ATOM 688 C C . ALA A 1 91 ? 1.038 -4.039 -3.730 1.00 97.50 91 ALA A C 1
ATOM 690 O O . ALA A 1 91 ? 1.592 -4.442 -4.749 1.00 97.50 91 ALA A O 1
ATOM 691 N N . SER A 1 92 ? -0.031 -3.244 -3.774 1.00 97.25 92 SER A N 1
ATOM 692 C CA . SER A 1 92 ? -0.640 -2.811 -5.038 1.00 97.25 92 SER A CA 1
ATOM 693 C C . SER A 1 92 ? 0.306 -1.982 -5.913 1.00 97.25 92 SER A C 1
ATOM 695 O O . SER A 1 92 ? 0.324 -2.162 -7.131 1.00 97.25 92 SER A O 1
ATOM 697 N N . TYR A 1 93 ? 1.149 -1.135 -5.315 1.00 97.50 93 TYR A N 1
ATOM 698 C CA . TYR A 1 93 ? 2.195 -0.404 -6.033 1.00 97.50 93 TYR A CA 1
ATOM 699 C C . TYR A 1 93 ? 3.218 -1.357 -6.673 1.00 97.50 93 TYR A C 1
ATOM 701 O O . TYR A 1 93 ? 3.483 -1.271 -7.874 1.00 97.50 93 TYR A O 1
ATOM 709 N N . TYR A 1 94 ? 3.738 -2.319 -5.907 1.00 95.69 94 TYR A N 1
ATOM 710 C CA . TYR A 1 94 ? 4.725 -3.290 -6.391 1.00 95.69 94 TYR A CA 1
ATOM 711 C C . TYR A 1 94 ? 4.146 -4.387 -7.292 1.00 95.69 94 TYR A C 1
ATOM 713 O O . TYR A 1 94 ? 4.899 -5.028 -8.019 1.00 95.69 94 TYR A O 1
ATOM 721 N N . MET A 1 95 ? 2.826 -4.573 -7.327 1.00 95.25 95 MET A N 1
ATOM 722 C CA . MET A 1 95 ? 2.168 -5.404 -8.340 1.00 95.25 95 MET A CA 1
ATOM 723 C C . MET A 1 95 ? 2.192 -4.762 -9.736 1.00 95.25 95 MET A C 1
ATOM 725 O O . MET A 1 95 ? 1.936 -5.446 -10.727 1.00 95.25 95 MET A O 1
ATOM 729 N N . SER A 1 96 ? 2.504 -3.466 -9.854 1.00 95.50 96 SER A N 1
ATOM 730 C CA . SER A 1 96 ? 2.566 -2.791 -11.149 1.00 95.50 96 SER A CA 1
ATOM 731 C C . SER A 1 96 ? 3.780 -3.246 -11.974 1.00 95.50 96 SER A C 1
ATOM 733 O O . SER A 1 96 ? 4.921 -3.013 -11.560 1.00 95.50 96 SER A O 1
ATOM 735 N N . PRO A 1 97 ? 3.588 -3.761 -13.207 1.00 91.75 97 PRO A N 1
ATOM 736 C CA . PRO A 1 97 ? 4.702 -4.099 -14.095 1.00 91.75 97 PRO A CA 1
ATOM 737 C C . PRO A 1 97 ? 5.620 -2.905 -14.384 1.00 91.75 97 PRO A C 1
ATOM 739 O O . PRO A 1 97 ? 6.826 -3.070 -14.547 1.00 91.75 97 PRO A O 1
ATOM 742 N N . ARG A 1 98 ? 5.061 -1.686 -14.412 1.00 91.81 98 ARG A N 1
ATOM 743 C CA . ARG A 1 98 ? 5.822 -0.450 -14.629 1.00 91.81 98 ARG A CA 1
ATOM 744 C C . ARG A 1 98 ? 6.768 -0.155 -13.467 1.00 91.81 98 ARG A C 1
ATOM 746 O O . ARG A 1 98 ? 7.902 0.247 -13.708 1.00 91.81 98 ARG A O 1
ATOM 753 N N . VAL A 1 99 ? 6.312 -0.362 -12.231 1.00 94.25 99 VAL A N 1
ATOM 754 C CA . VAL A 1 99 ? 7.153 -0.215 -11.033 1.00 94.25 99 VAL A CA 1
ATOM 755 C C . VAL A 1 99 ? 8.239 -1.282 -11.033 1.00 94.25 99 VAL A C 1
ATOM 757 O O . VAL A 1 99 ? 9.412 -0.947 -10.902 1.00 94.25 99 VAL A O 1
ATOM 760 N N . LEU A 1 100 ? 7.875 -2.547 -11.266 1.00 91.44 100 LEU A N 1
ATOM 761 C CA . LEU A 1 100 ? 8.830 -3.658 -11.301 1.00 91.44 100 LEU A CA 1
ATOM 762 C C . LEU A 1 100 ? 9.924 -3.465 -12.360 1.00 91.44 100 LEU A C 1
ATOM 764 O O . LEU A 1 100 ? 11.096 -3.706 -12.079 1.00 91.44 100 LEU A O 1
ATOM 768 N N . ALA A 1 101 ? 9.566 -2.973 -13.549 1.00 89.12 101 ALA A N 1
ATOM 769 C CA . ALA A 1 101 ? 10.536 -2.631 -14.587 1.00 89.12 101 ALA A CA 1
ATOM 770 C C . ALA A 1 101 ? 11.473 -1.486 -14.158 1.00 89.12 101 ALA A C 1
ATOM 772 O O . ALA A 1 101 ? 12.665 -1.524 -14.456 1.00 89.12 101 ALA A O 1
ATOM 773 N N . GLY A 1 102 ? 10.954 -0.491 -13.431 1.00 90.62 102 GLY A N 1
ATOM 774 C CA . GLY A 1 102 ? 11.737 0.636 -12.914 1.00 90.62 102 GLY A CA 1
ATOM 775 C C . GLY A 1 102 ? 12.726 0.254 -11.808 1.00 90.62 102 GLY A C 1
ATOM 776 O O . GLY A 1 102 ? 13.781 0.877 -11.693 1.00 90.62 102 GLY A O 1
ATOM 777 N N . LEU A 1 103 ? 12.445 -0.804 -11.038 1.00 88.00 103 LEU A N 1
ATOM 778 C CA . LEU A 1 103 ? 13.326 -1.279 -9.963 1.00 88.00 103 LEU A CA 1
ATOM 779 C C . LEU A 1 103 ? 14.663 -1.840 -10.462 1.00 88.00 103 LEU A C 1
ATOM 781 O O . LEU A 1 103 ? 15.561 -2.044 -9.649 1.00 88.00 103 LEU A O 1
ATOM 785 N N . SER A 1 104 ? 14.809 -2.092 -11.770 1.00 80.56 104 SER A N 1
ATOM 786 C CA . SER A 1 104 ? 16.025 -2.679 -12.353 1.00 80.56 104 SER A CA 1
ATOM 787 C C . SER A 1 104 ? 16.495 -3.921 -11.584 1.00 80.56 104 SER A C 1
ATOM 789 O O . SER A 1 104 ? 17.694 -4.129 -11.391 1.00 80.56 104 SER A O 1
ATOM 791 N N . TYR A 1 105 ? 15.540 -4.729 -11.099 1.00 73.12 105 TYR A N 1
ATOM 792 C CA . TYR A 1 105 ? 15.851 -5.901 -10.293 1.00 73.12 105 TYR A CA 1
ATOM 793 C C . TYR A 1 105 ? 16.762 -6.827 -11.108 1.00 73.12 105 TYR A C 1
ATOM 795 O O . TYR A 1 105 ? 16.446 -7.106 -12.271 1.00 73.12 105 TYR A O 1
ATOM 803 N N . PRO A 1 106 ? 17.899 -7.287 -10.558 1.00 66.12 106 PRO A N 1
ATOM 804 C CA . PRO A 1 106 ? 18.833 -8.109 -11.308 1.00 66.12 106 PRO A CA 1
ATOM 805 C C . PRO A 1 106 ? 18.157 -9.429 -11.695 1.00 66.12 106 PRO A C 1
ATOM 807 O O . PRO A 1 106 ? 18.018 -10.345 -10.892 1.00 66.12 106 PRO A O 1
ATOM 810 N N . VAL A 1 107 ? 17.732 -9.526 -12.955 1.00 64.62 107 VAL A N 1
ATOM 811 C CA . VAL A 1 107 ? 17.175 -10.753 -13.556 1.00 64.62 107 VAL A CA 1
ATOM 812 C C . VAL A 1 107 ? 18.259 -11.768 -13.911 1.00 64.62 107 VAL A C 1
ATOM 814 O O . VAL A 1 107 ? 17.958 -12.913 -14.253 1.00 64.62 107 VAL A O 1
ATOM 817 N N . ASN A 1 108 ? 19.530 -11.366 -13.822 1.00 59.81 108 ASN A N 1
ATOM 818 C CA . ASN A 1 108 ? 20.645 -12.290 -13.921 1.00 59.81 108 ASN A CA 1
ATOM 819 C C . ASN A 1 108 ? 20.581 -13.219 -12.711 1.00 59.81 108 ASN A C 1
ATOM 821 O O . ASN A 1 108 ? 20.902 -12.824 -11.592 1.00 59.81 108 ASN A O 1
ATOM 825 N N . ARG A 1 109 ? 20.101 -14.441 -12.977 1.00 55.22 109 ARG A N 1
ATOM 826 C CA . ARG A 1 109 ? 20.049 -15.581 -12.059 1.00 55.22 109 ARG A CA 1
ATOM 827 C C . ARG A 1 109 ? 21.270 -15.585 -11.146 1.00 55.22 109 ARG A C 1
ATOM 829 O O . ARG A 1 109 ? 22.376 -15.310 -11.614 1.00 55.22 109 ARG A O 1
ATOM 836 N N . ARG A 1 110 ? 21.062 -15.980 -9.883 1.00 56.91 110 ARG A N 1
ATOM 837 C CA . ARG A 1 110 ? 22.128 -16.389 -8.960 1.00 56.91 110 ARG A CA 1
ATOM 838 C C . ARG A 1 110 ? 23.148 -17.177 -9.781 1.00 56.91 110 ARG A C 1
ATOM 840 O O . ARG A 1 110 ? 22.787 -18.212 -10.349 1.00 56.91 110 ARG A O 1
ATOM 847 N N . GLN A 1 111 ? 24.356 -16.635 -9.953 1.00 60.75 111 GLN A N 1
ATOM 848 C CA . GLN A 1 111 ? 25.400 -17.423 -10.592 1.00 60.75 111 GLN A CA 1
ATOM 849 C C . GLN A 1 111 ? 25.541 -18.682 -9.736 1.00 60.75 111 GLN A C 1
ATOM 851 O O . GLN A 1 111 ? 25.517 -18.557 -8.506 1.00 60.75 111 GLN A O 1
ATOM 856 N N . PRO A 1 112 ? 25.566 -19.884 -10.337 1.00 66.44 112 PRO A N 1
ATOM 857 C CA . PRO A 1 112 ? 25.880 -21.070 -9.561 1.00 66.44 112 PRO A CA 1
ATOM 858 C C . PRO A 1 112 ? 27.174 -20.783 -8.798 1.00 66.44 112 PRO A C 1
ATOM 860 O O . PRO A 1 112 ? 28.090 -20.187 -9.374 1.00 66.44 112 PRO A O 1
ATOM 863 N N . ALA A 1 113 ? 27.198 -21.143 -7.510 1.00 73.38 113 ALA A N 1
ATOM 864 C CA . ALA A 1 113 ? 28.401 -21.016 -6.700 1.00 73.38 113 ALA A CA 1
ATOM 865 C C . ALA A 1 113 ? 29.559 -21.630 -7.484 1.00 73.38 113 ALA A C 1
ATOM 867 O O . ALA A 1 113 ? 29.406 -22.693 -8.109 1.00 73.38 113 ALA A O 1
ATOM 868 N N . ARG A 1 114 ? 30.692 -20.936 -7.524 1.00 82.00 114 ARG A N 1
ATOM 869 C CA . ARG A 1 114 ? 31.867 -21.499 -8.180 1.00 82.00 114 ARG A CA 1
ATOM 870 C C . ARG A 1 114 ? 32.271 -22.786 -7.442 1.00 82.00 114 ARG A C 1
ATOM 872 O O . ARG A 1 114 ? 31.965 -22.926 -6.259 1.00 82.00 114 ARG A O 1
ATOM 879 N N . PRO A 1 115 ? 32.913 -23.763 -8.106 1.00 82.38 115 PRO A N 1
ATOM 880 C CA . PRO A 1 115 ? 33.234 -25.044 -7.470 1.00 82.38 115 PRO A CA 1
ATOM 881 C C . PRO A 1 115 ? 34.026 -24.922 -6.157 1.00 82.38 115 PRO A C 1
ATOM 883 O O . PRO A 1 115 ? 33.856 -25.742 -5.261 1.00 82.38 115 PRO A O 1
ATOM 886 N N . ASP A 1 116 ? 34.871 -23.900 -6.045 1.00 84.94 116 ASP A N 1
ATOM 887 C CA . ASP A 1 116 ? 35.626 -23.527 -4.848 1.00 84.94 116 ASP A CA 1
ATOM 888 C C . ASP A 1 116 ? 34.733 -22.948 -3.741 1.00 84.94 116 ASP A C 1
ATOM 890 O O . ASP A 1 116 ? 34.821 -23.404 -2.604 1.00 84.94 116 ASP A O 1
ATOM 894 N N . GLU A 1 117 ? 33.823 -22.031 -4.079 1.00 81.44 117 GLU A N 1
ATOM 895 C CA . GLU A 1 117 ? 32.827 -21.480 -3.144 1.00 81.44 117 GLU A CA 1
ATOM 896 C C . GLU A 1 117 ? 31.910 -22.588 -2.603 1.00 81.44 117 GLU A C 1
ATOM 898 O O . GLU A 1 117 ? 31.676 -22.684 -1.402 1.00 81.44 117 GLU A O 1
ATOM 903 N N . PHE A 1 118 ? 31.452 -23.494 -3.474 1.00 82.38 118 PHE A N 1
ATOM 904 C CA . PHE A 1 118 ? 30.637 -24.639 -3.069 1.00 82.38 118 PHE A CA 1
ATOM 905 C C . PHE A 1 118 ? 31.400 -25.585 -2.134 1.00 82.38 118 PHE A C 1
ATOM 907 O O . PHE A 1 118 ? 30.840 -26.069 -1.154 1.00 82.38 118 PHE A O 1
ATOM 914 N N . ALA A 1 119 ? 32.676 -25.861 -2.424 1.00 84.19 119 ALA A N 1
ATOM 915 C CA . ALA A 1 119 ? 33.502 -26.724 -1.586 1.00 84.19 119 ALA A CA 1
ATOM 916 C C . ALA A 1 119 ? 33.740 -26.117 -0.195 1.00 84.19 119 ALA A C 1
ATOM 918 O O . ALA A 1 119 ? 33.733 -26.850 0.793 1.00 84.19 119 ALA A O 1
ATOM 919 N N . GLU A 1 120 ? 33.914 -24.799 -0.105 1.00 84.50 120 GLU A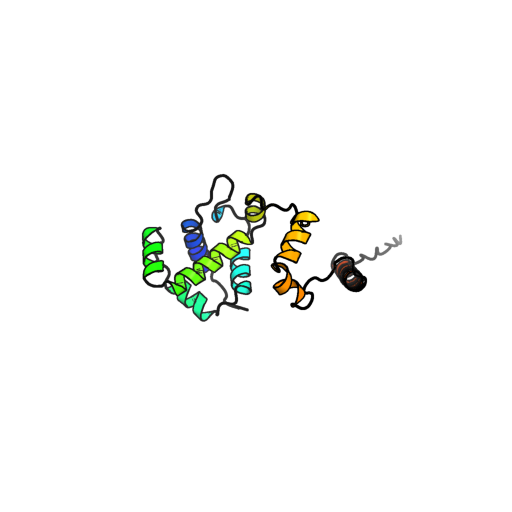 N 1
ATOM 920 C CA . GLU A 1 120 ? 34.033 -24.081 1.165 1.00 84.50 120 GLU A CA 1
ATOM 921 C C . GLU A 1 120 ? 32.713 -24.087 1.950 1.00 84.50 120 GLU A C 1
ATOM 923 O O . GLU A 1 120 ? 32.702 -24.437 3.131 1.00 84.50 120 GLU A O 1
ATOM 928 N N . GLU A 1 121 ? 31.586 -23.786 1.304 1.00 83.38 121 GLU A N 1
ATOM 929 C CA . GLU A 1 121 ? 30.256 -23.828 1.931 1.00 83.38 121 GLU A CA 1
ATOM 930 C C . GLU A 1 121 ? 29.877 -25.246 2.399 1.00 83.38 121 GLU A C 1
ATOM 932 O O . GLU A 1 121 ? 29.254 -25.417 3.451 1.00 83.38 121 GLU A O 1
ATOM 937 N N . PHE A 1 122 ? 30.295 -26.274 1.656 1.00 82.88 122 PHE A N 1
ATOM 938 C CA . PHE A 1 122 ? 30.143 -27.674 2.047 1.00 82.88 122 PHE A CA 1
ATOM 939 C C . PHE A 1 122 ? 31.056 -28.038 3.226 1.00 82.88 122 PHE A C 1
ATOM 941 O O . PHE A 1 122 ? 30.609 -28.654 4.188 1.00 82.88 122 PHE A O 1
ATOM 948 N N . ALA A 1 123 ? 32.329 -27.634 3.196 1.00 84.25 123 ALA A N 1
ATOM 949 C CA . ALA A 1 123 ? 33.291 -27.946 4.256 1.00 84.25 123 ALA A CA 1
ATOM 950 C C . ALA A 1 123 ? 32.996 -27.220 5.580 1.00 84.25 123 ALA A C 1
ATOM 952 O O . ALA A 1 123 ? 33.326 -27.727 6.651 1.00 84.25 123 ALA A O 1
ATOM 953 N N . THR A 1 124 ? 32.390 -26.035 5.513 1.00 85.00 124 THR A N 1
ATOM 954 C CA . THR A 1 124 ? 31.992 -25.236 6.683 1.00 85.00 124 THR A CA 1
ATOM 955 C C . THR A 1 124 ? 30.653 -25.668 7.282 1.00 85.00 124 THR A C 1
ATOM 957 O O . THR A 1 124 ? 30.272 -25.152 8.333 1.00 85.00 124 THR A O 1
ATOM 960 N N . GLY A 1 125 ? 29.942 -26.603 6.640 1.00 82.50 125 GLY A N 1
ATOM 961 C CA . GLY A 1 125 ? 28.626 -27.078 7.074 1.00 82.50 125 GLY A CA 1
ATOM 962 C C . GLY A 1 125 ? 27.495 -26.070 6.846 1.00 82.50 125 GLY A C 1
ATOM 963 O O . GLY A 1 125 ? 26.373 -26.269 7.308 1.00 82.50 125 GLY A O 1
ATOM 964 N N . ILE A 1 126 ? 27.744 -24.980 6.108 1.00 85.00 126 ILE A N 1
ATOM 965 C CA . ILE A 1 126 ? 26.713 -23.985 5.764 1.00 85.00 126 ILE A CA 1
ATOM 966 C C . ILE A 1 126 ? 25.577 -24.642 4.964 1.00 85.00 126 ILE A C 1
ATOM 968 O O . ILE A 1 126 ? 24.411 -24.266 5.105 1.00 85.00 126 ILE A O 1
ATOM 972 N N . LEU A 1 127 ? 25.908 -25.654 4.155 1.00 80.06 127 LEU A N 1
ATOM 973 C CA . LEU A 1 127 ? 24.942 -26.398 3.347 1.00 80.06 127 LEU A CA 1
ATOM 974 C C . LEU A 1 127 ? 24.221 -27.519 4.107 1.00 80.06 127 LEU A C 1
ATOM 976 O O . LEU A 1 127 ? 23.233 -28.033 3.583 1.00 80.06 127 LEU A O 1
ATOM 980 N N . ASP A 1 128 ? 24.629 -27.863 5.331 1.00 83.56 128 ASP A N 1
ATOM 981 C CA . ASP A 1 128 ? 24.058 -28.995 6.078 1.00 83.56 128 ASP A CA 1
ATOM 982 C C . ASP A 1 128 ? 22.558 -28.791 6.328 1.00 83.56 128 ASP A C 1
ATOM 984 O O . ASP A 1 128 ? 21.743 -29.661 6.031 1.00 83.56 128 ASP A O 1
ATOM 988 N N . VAL A 1 129 ? 22.162 -27.572 6.714 1.00 79.62 129 VAL A N 1
ATOM 989 C CA . VAL A 1 129 ? 20.750 -27.193 6.920 1.00 79.62 129 VAL A CA 1
ATOM 990 C C . VAL A 1 129 ? 19.916 -27.324 5.638 1.00 79.62 129 VAL A C 1
ATOM 992 O O . VAL A 1 129 ? 18.702 -27.521 5.707 1.00 79.62 129 VAL A O 1
ATOM 995 N N . MET A 1 130 ? 20.530 -27.185 4.459 1.00 72.31 130 MET A N 1
ATOM 996 C CA . MET A 1 130 ? 19.847 -27.383 3.177 1.00 72.31 130 MET A CA 1
ATOM 997 C C . MET A 1 130 ? 19.811 -28.854 2.756 1.00 72.31 130 MET A C 1
ATOM 999 O O . MET A 1 130 ? 18.810 -29.267 2.177 1.00 72.31 130 MET A O 1
ATOM 1003 N N . LEU A 1 131 ? 20.862 -29.626 3.044 1.00 77.25 131 LEU A N 1
ATOM 1004 C CA . LEU A 1 131 ? 20.965 -31.055 2.723 1.00 77.25 131 LEU A CA 1
ATOM 1005 C C . LEU A 1 131 ? 20.065 -31.925 3.612 1.00 77.25 131 LEU A C 1
ATOM 1007 O O . LEU A 1 131 ? 19.550 -32.941 3.154 1.00 77.25 131 LEU A O 1
ATOM 1011 N N . GLU A 1 132 ? 19.857 -31.519 4.864 1.00 85.00 132 GLU A N 1
ATOM 1012 C CA . GLU A 1 132 ? 18.964 -32.188 5.819 1.00 85.00 132 GLU A CA 1
ATOM 1013 C C . GLU A 1 132 ? 17.475 -31.939 5.532 1.00 85.00 132 GLU A C 1
ATOM 1015 O O . GLU A 1 132 ? 16.610 -32.664 6.026 1.00 85.00 132 GLU A O 1
ATOM 1020 N N . ARG A 1 133 ? 17.151 -30.912 4.738 1.00 76.31 133 ARG A N 1
ATOM 1021 C CA . ARG A 1 133 ? 15.780 -30.648 4.289 1.00 76.31 133 ARG A CA 1
ATOM 1022 C C . ARG A 1 133 ? 15.460 -31.524 3.085 1.00 76.31 133 ARG A C 1
ATOM 1024 O O . ARG A 1 133 ? 16.290 -31.692 2.196 1.00 76.31 133 ARG A O 1
ATOM 1031 N N . GLU A 1 134 ? 14.224 -32.024 3.013 1.00 71.38 134 GLU A N 1
ATOM 1032 C CA . GLU A 1 134 ? 13.757 -32.660 1.781 1.00 71.38 134 GLU A CA 1
ATOM 1033 C C . GLU A 1 134 ? 13.927 -31.698 0.590 1.00 71.38 134 GLU A C 1
ATOM 1035 O O . GLU A 1 134 ? 13.703 -30.488 0.745 1.00 71.38 134 GLU A O 1
ATOM 1040 N N . PRO A 1 135 ? 14.318 -32.201 -0.599 1.00 66.25 135 PRO A N 1
ATOM 1041 C CA . PRO A 1 135 ? 14.502 -31.364 -1.774 1.00 66.25 135 PRO A CA 1
ATOM 1042 C C . PRO A 1 135 ? 13.229 -30.570 -2.084 1.00 66.25 135 PRO A C 1
ATOM 1044 O O . PRO A 1 135 ? 12.232 -31.111 -2.552 1.00 66.25 135 PRO A O 1
ATOM 1047 N N . PHE A 1 136 ? 13.266 -29.257 -1.854 1.00 63.84 136 PHE A N 1
ATOM 1048 C CA . PHE A 1 136 ? 12.172 -28.367 -2.255 1.00 63.84 136 PHE A CA 1
ATOM 1049 C C . PHE A 1 136 ? 12.252 -28.001 -3.747 1.00 63.84 136 PHE A C 1
ATOM 1051 O O . PHE A 1 136 ? 11.297 -27.478 -4.324 1.00 63.84 136 PHE A O 1
ATOM 1058 N N . PHE A 1 137 ? 13.408 -28.238 -4.373 1.00 64.00 137 PHE A N 1
ATOM 1059 C CA . PHE A 1 137 ? 13.645 -27.909 -5.769 1.00 64.00 137 PHE A CA 1
ATOM 1060 C C . PHE A 1 137 ? 13.028 -28.971 -6.683 1.00 64.00 137 PHE A C 1
ATOM 1062 O O . PHE A 1 137 ? 13.472 -30.117 -6.713 1.00 64.00 137 PHE A O 1
ATOM 1069 N N . ARG A 1 138 ? 12.029 -28.568 -7.475 1.00 64.38 138 ARG A N 1
ATOM 1070 C CA . ARG A 1 138 ? 11.587 -29.325 -8.649 1.00 64.38 138 ARG A CA 1
ATOM 1071 C C . ARG A 1 138 ? 12.397 -28.871 -9.850 1.00 64.38 138 ARG A C 1
ATOM 1073 O O . ARG A 1 138 ? 12.305 -27.711 -10.245 1.00 64.38 138 ARG A O 1
ATOM 1080 N N . ASP A 1 139 ? 13.156 -29.794 -10.428 1.00 69.25 139 ASP A N 1
ATOM 1081 C CA . ASP A 1 139 ? 13.862 -29.546 -11.679 1.00 69.25 139 ASP A CA 1
ATOM 1082 C C . ASP A 1 139 ? 12.840 -29.268 -12.800 1.00 69.25 139 ASP A C 1
ATOM 1084 O O . ASP A 1 139 ? 12.023 -30.144 -13.102 1.00 69.25 139 ASP A O 1
ATOM 1088 N N . PRO A 1 140 ? 12.846 -28.070 -13.417 1.00 60.88 140 PRO A N 1
ATOM 1089 C CA . PRO A 1 140 ? 11.940 -27.745 -14.517 1.00 60.88 140 PRO A CA 1
ATOM 1090 C C . PRO A 1 140 ? 12.210 -28.574 -15.782 1.00 60.88 140 PRO A C 1
ATOM 1092 O O . PRO A 1 140 ? 11.367 -28.595 -16.675 1.00 60.88 140 PRO A O 1
ATOM 1095 N N . LEU A 1 141 ? 13.359 -29.250 -15.870 1.00 63.88 141 LEU A N 1
ATOM 1096 C CA . LEU A 1 141 ? 13.702 -30.182 -16.945 1.00 63.88 141 LEU A CA 1
ATOM 1097 C C . LEU A 1 141 ? 13.400 -31.640 -16.580 1.00 63.88 141 LEU A C 1
ATOM 1099 O O . LEU A 1 141 ? 13.660 -32.535 -17.387 1.00 63.88 141 LEU A O 1
ATOM 1103 N N . SER A 1 142 ? 12.832 -31.904 -15.396 1.00 70.69 142 SER A N 1
ATOM 1104 C CA . SER A 1 142 ? 12.448 -33.263 -15.036 1.00 70.69 142 SER A CA 1
ATOM 1105 C C . SER A 1 142 ? 11.342 -33.782 -15.972 1.00 70.69 142 SER A C 1
ATOM 1107 O O . SER A 1 142 ? 10.500 -33.005 -16.451 1.00 70.69 142 SER A O 1
ATOM 1109 N N . PRO A 1 143 ? 11.290 -35.102 -16.227 1.00 62.19 143 PRO A N 1
ATOM 1110 C CA . PRO A 1 143 ? 10.210 -35.712 -17.004 1.00 62.19 143 PRO A CA 1
ATOM 1111 C C . PRO A 1 143 ? 8.823 -35.417 -16.410 1.00 62.19 143 PRO A C 1
ATOM 1113 O O . PRO A 1 143 ? 7.854 -35.233 -17.145 1.00 62.19 143 PRO A O 1
ATOM 1116 N N . GLU A 1 144 ? 8.740 -35.309 -15.080 1.00 60.81 144 GLU A N 1
ATOM 1117 C CA . GLU A 1 144 ? 7.518 -34.980 -14.340 1.00 60.81 144 GLU A CA 1
ATOM 1118 C C . GLU A 1 144 ? 7.086 -33.517 -14.543 1.00 60.81 144 GLU A C 1
ATOM 1120 O O . GLU A 1 144 ? 5.897 -33.241 -14.708 1.00 60.81 144 GLU A O 1
ATOM 1125 N N . ALA A 1 145 ? 8.036 -32.577 -14.605 1.00 56.00 145 ALA A N 1
ATOM 1126 C CA . ALA A 1 145 ? 7.765 -31.167 -14.890 1.00 56.00 145 ALA A CA 1
ATOM 1127 C C . ALA A 1 145 ? 7.346 -30.941 -16.356 1.00 56.00 145 ALA A C 1
ATOM 1129 O O . ALA A 1 145 ? 6.430 -30.163 -16.630 1.00 56.00 145 ALA A O 1
ATOM 1130 N N . SER A 1 146 ? 7.947 -31.680 -17.294 1.00 54.34 146 SER A N 1
ATOM 1131 C CA . SER A 1 146 ? 7.616 -31.611 -18.726 1.00 54.34 146 SER A CA 1
ATOM 1132 C C . SER A 1 146 ? 6.206 -32.134 -19.041 1.00 54.34 146 SER A C 1
ATOM 1134 O O . SER A 1 146 ? 5.522 -31.592 -19.913 1.00 54.34 146 SER A O 1
ATOM 1136 N N . ALA A 1 147 ? 5.721 -33.137 -18.298 1.00 56.25 147 ALA A N 1
ATOM 1137 C CA . ALA A 1 147 ? 4.361 -33.662 -18.448 1.00 56.25 147 ALA A CA 1
ATOM 1138 C C . ALA A 1 147 ? 3.278 -32.641 -18.037 1.00 56.25 147 ALA A C 1
ATOM 1140 O O . ALA A 1 147 ? 2.205 -32.589 -18.640 1.00 56.25 147 ALA A O 1
ATOM 1141 N N . HIS A 1 148 ? 3.567 -31.784 -17.052 1.00 51.34 148 HIS A N 1
ATOM 1142 C CA . HIS A 1 148 ? 2.626 -30.771 -16.566 1.00 51.34 148 HIS A CA 1
ATOM 1143 C C . HIS A 1 148 ? 2.477 -29.586 -17.541 1.00 51.34 148 HIS A C 1
ATOM 1145 O O . HIS A 1 148 ? 1.381 -29.051 -17.719 1.00 51.34 148 HIS A O 1
ATOM 1151 N N . VAL A 1 149 ? 3.556 -29.219 -18.244 1.00 54.06 149 VAL A N 1
ATOM 1152 C CA . VAL A 1 149 ? 3.553 -28.143 -19.253 1.00 54.06 149 VAL A CA 1
ATOM 1153 C C . VAL A 1 149 ? 2.768 -28.542 -20.508 1.00 54.06 149 VAL A C 1
ATOM 1155 O O . VAL A 1 149 ? 2.039 -27.713 -21.060 1.00 54.06 149 VAL A O 1
ATOM 1158 N N . HIS A 1 150 ? 2.841 -29.809 -20.929 1.00 50.31 150 HIS A N 1
ATOM 1159 C CA . HIS A 1 150 ? 2.061 -30.309 -22.069 1.00 50.31 150 HIS A CA 1
ATOM 1160 C C . HIS A 1 150 ? 0.551 -30.372 -21.790 1.00 50.31 150 HIS A C 1
ATOM 1162 O O . HIS A 1 150 ? -0.248 -30.155 -22.701 1.00 50.31 150 HIS A O 1
ATOM 1168 N N . HIS A 1 151 ? 0.137 -30.599 -20.539 1.00 45.66 151 HIS A N 1
ATOM 1169 C CA . HIS A 1 151 ? -1.284 -30.590 -20.187 1.00 45.66 151 HIS A CA 1
ATOM 1170 C C . HIS A 1 151 ? -1.881 -29.170 -20.187 1.00 45.66 151 HIS A C 1
ATOM 1172 O O . HIS A 1 15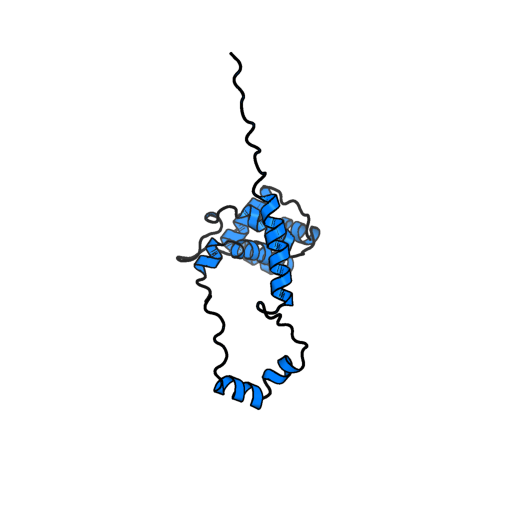1 ? -2.985 -28.965 -20.692 1.00 45.66 151 HIS A O 1
ATOM 1178 N N . LEU A 1 152 ? -1.128 -28.172 -19.710 1.00 45.19 152 LEU A N 1
ATOM 1179 C CA . LEU A 1 152 ? -1.576 -26.773 -19.650 1.00 45.19 152 LEU A CA 1
ATOM 1180 C C . LEU A 1 152 ? -1.584 -26.080 -21.023 1.00 45.19 152 LEU A C 1
ATOM 1182 O O . LEU A 1 152 ? -2.476 -25.282 -21.304 1.00 45.19 152 LEU A O 1
ATOM 1186 N N . THR A 1 153 ? -0.647 -26.416 -21.913 1.00 48.78 153 THR A N 1
ATOM 1187 C CA . THR A 1 153 ? -0.643 -25.886 -23.292 1.00 48.78 153 THR A CA 1
ATOM 1188 C C . THR A 1 153 ? -1.746 -26.488 -24.162 1.00 48.78 153 THR A C 1
ATOM 1190 O O . THR A 1 153 ? -2.292 -25.786 -25.011 1.00 48.78 153 THR A O 1
ATOM 1193 N N . SER A 1 154 ? -2.154 -27.736 -23.905 1.00 45.28 154 SER A N 1
ATOM 1194 C CA . SER A 1 154 ? -3.316 -28.336 -24.572 1.00 45.28 154 SER A CA 1
ATOM 1195 C C . SER A 1 154 ? -4.641 -27.702 -24.134 1.00 45.28 154 SER A C 1
ATOM 1197 O O . SER A 1 154 ? -5.534 -27.575 -24.962 1.00 45.28 154 SER A O 1
ATOM 1199 N N . GLN A 1 155 ? -4.783 -27.282 -22.871 1.00 46.97 155 GLN A N 1
ATOM 1200 C CA . GLN A 1 155 ? -6.020 -26.647 -22.390 1.00 46.97 155 GLN A CA 1
ATOM 1201 C C . GLN A 1 155 ? -6.125 -25.155 -22.745 1.00 46.97 155 GLN A C 1
ATOM 1203 O O . GLN A 1 155 ? -7.229 -24.648 -22.927 1.00 46.97 155 GLN A O 1
ATOM 1208 N N . ALA A 1 156 ? -5.001 -24.446 -22.894 1.00 43.31 156 ALA A N 1
ATOM 1209 C CA . ALA A 1 156 ? -5.007 -23.030 -23.274 1.00 43.31 156 ALA A CA 1
ATOM 1210 C C . ALA A 1 156 ? -5.284 -22.797 -24.773 1.00 43.31 156 ALA A C 1
ATOM 1212 O O . ALA A 1 156 ? -5.773 -21.730 -25.143 1.00 43.31 156 ALA A O 1
ATOM 1213 N N . SER A 1 157 ? -5.004 -23.781 -25.637 1.00 41.19 157 SER A N 1
ATOM 1214 C CA . SER A 1 157 ? -5.239 -23.646 -27.081 1.00 41.19 157 SER A CA 1
ATOM 1215 C C . SER A 1 157 ? -6.722 -23.735 -27.47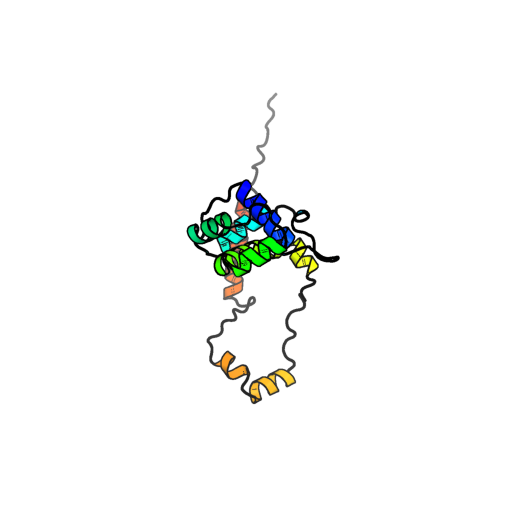3 1.00 41.19 157 SER A C 1
ATOM 1217 O O . SER A 1 157 ? -7.115 -23.095 -28.446 1.00 41.19 157 SER A O 1
ATOM 1219 N N . ASP A 1 158 ? -7.555 -24.448 -26.705 1.00 43.62 158 ASP A N 1
ATOM 1220 C CA . ASP A 1 158 ? -8.998 -24.588 -26.979 1.00 43.62 158 ASP A CA 1
ATOM 1221 C C . ASP A 1 158 ? -9.839 -23.398 -26.476 1.00 43.62 158 ASP A C 1
ATOM 1223 O O . ASP A 1 158 ? -10.986 -23.225 -26.886 1.00 43.62 158 ASP A O 1
ATOM 1227 N N . ALA A 1 159 ? -9.281 -22.540 -25.615 1.00 49.84 159 ALA A N 1
ATOM 1228 C CA . ALA A 1 159 ? -10.006 -21.413 -25.021 1.00 49.84 159 ALA A CA 1
ATOM 1229 C C . ALA A 1 159 ? -9.843 -20.079 -25.779 1.00 49.84 159 ALA A C 1
ATOM 1231 O O . ALA A 1 159 ? -10.577 -19.133 -25.497 1.00 49.84 159 ALA A O 1
ATOM 1232 N N . ILE A 1 160 ? -8.889 -19.972 -26.717 1.00 49.50 160 ILE A N 1
ATOM 1233 C CA . ILE A 1 160 ? -8.487 -18.676 -27.307 1.00 49.50 160 ILE A CA 1
ATOM 1234 C C . ILE A 1 160 ? -8.874 -18.535 -28.794 1.00 49.50 160 ILE A C 1
ATOM 1236 O O . ILE A 1 160 ? -9.008 -17.413 -29.280 1.00 49.50 160 ILE A O 1
ATOM 1240 N N . TYR A 1 161 ? -9.176 -19.628 -29.504 1.00 40.94 161 TYR A N 1
ATOM 1241 C CA . TYR A 1 161 ? -9.704 -19.568 -30.874 1.00 40.94 161 TYR A CA 1
ATOM 1242 C C . TYR A 1 161 ? -10.892 -20.523 -31.058 1.00 40.94 161 TYR A C 1
ATOM 1244 O O . TYR A 1 161 ? -10.677 -21.702 -31.343 1.00 40.94 161 TYR A O 1
ATOM 1252 N N . PRO A 1 162 ? -12.158 -20.066 -30.974 1.00 42.03 162 PRO A N 1
ATOM 1253 C CA . PRO A 1 162 ? -13.239 -20.841 -31.563 1.00 42.03 162 PRO A CA 1
ATOM 1254 C C . PRO A 1 162 ? -12.957 -20.966 -33.064 1.00 42.03 162 PRO A C 1
ATOM 1256 O O . PRO A 1 162 ? -12.809 -19.970 -33.774 1.00 42.03 162 PRO A O 1
ATOM 1259 N N . THR A 1 163 ? -12.834 -22.202 -33.546 1.00 46.38 163 THR A N 1
ATOM 1260 C CA . THR A 1 163 ? -12.747 -22.498 -34.977 1.00 46.38 163 THR A CA 1
ATOM 1261 C C . THR A 1 163 ? -14.038 -22.019 -35.635 1.00 46.38 163 THR A C 1
ATOM 1263 O O . THR A 1 163 ? -15.074 -22.673 -35.544 1.00 46.38 163 THR A O 1
ATOM 1266 N N . THR A 1 164 ? -13.998 -20.851 -36.274 1.00 44.34 164 THR A N 1
ATOM 1267 C CA . THR A 1 164 ? -15.071 -20.410 -37.164 1.00 44.34 164 THR A CA 1
ATOM 1268 C C . THR A 1 164 ? -15.084 -21.345 -38.364 1.00 44.34 164 THR A C 1
ATOM 1270 O O . THR A 1 164 ? -14.265 -21.230 -39.275 1.00 44.34 164 THR A O 1
ATOM 1273 N N . THR A 1 165 ? -16.020 -22.288 -38.352 1.00 47.53 165 THR A N 1
ATOM 1274 C CA . THR A 1 165 ? -16.436 -23.049 -39.525 1.00 47.53 165 THR A CA 1
ATOM 1275 C C . THR A 1 165 ? -16.882 -22.060 -40.602 1.00 47.53 165 THR A C 1
ATOM 1277 O O . THR A 1 165 ? -17.936 -21.437 -40.490 1.00 47.53 165 THR A O 1
ATOM 1280 N N . LEU A 1 166 ? -16.052 -21.888 -41.631 1.00 41.03 166 LEU A N 1
ATOM 1281 C CA . LEU A 1 166 ? -16.413 -21.232 -42.885 1.00 41.03 166 LEU A CA 1
ATOM 1282 C C . LEU A 1 166 ? -17.579 -22.010 -43.509 1.00 41.03 166 LEU A C 1
ATOM 1284 O O . LEU A 1 166 ? -17.396 -23.108 -44.030 1.00 41.03 166 LEU A O 1
ATOM 1288 N N . LEU A 1 167 ? -18.787 -21.453 -43.408 1.00 45.75 167 LEU A N 1
ATOM 1289 C CA . LEU A 1 167 ? -19.940 -21.906 -44.173 1.00 45.75 167 LEU A CA 1
ATOM 1290 C C . LEU A 1 167 ? -19.770 -21.435 -45.618 1.00 45.75 167 LEU A C 1
ATOM 1292 O O . LEU A 1 167 ? -19.773 -20.240 -45.908 1.00 45.75 167 LEU A O 1
ATOM 1296 N N . ASP A 1 168 ? -19.598 -22.421 -46.490 1.00 44.72 168 ASP A N 1
ATOM 1297 C CA . ASP A 1 168 ? -19.596 -22.319 -47.942 1.00 44.72 168 ASP A CA 1
ATOM 1298 C C . ASP A 1 168 ? -20.967 -21.803 -48.416 1.00 44.72 168 ASP A C 1
ATOM 1300 O O . ASP A 1 168 ? -21.987 -22.497 -48.354 1.00 44.72 168 ASP A O 1
ATOM 1304 N N . GLY A 1 169 ? -21.003 -20.528 -48.802 1.00 43.25 169 GLY A N 1
ATOM 1305 C CA . GLY A 1 169 ? -22.172 -19.854 -49.350 1.00 43.25 169 GLY A CA 1
ATOM 1306 C C . GLY A 1 169 ? -22.375 -20.255 -50.804 1.00 43.25 169 GLY A C 1
ATOM 1307 O O . GLY A 1 169 ? -21.841 -19.628 -51.715 1.00 43.25 169 GLY A O 1
ATOM 1308 N N . LYS A 1 170 ? -23.171 -21.302 -51.006 1.00 44.81 170 LYS A N 1
ATOM 1309 C CA . LYS A 1 170 ? -23.727 -21.694 -52.298 1.00 44.81 170 LYS A CA 1
ATOM 1310 C C . LYS A 1 170 ? -24.721 -20.617 -52.759 1.00 44.81 170 LYS A C 1
ATOM 1312 O O . LYS A 1 170 ? -25.811 -20.510 -52.206 1.00 44.81 170 LYS A O 1
ATOM 1317 N N . ASN A 1 171 ? -24.316 -19.803 -53.733 1.00 49.25 171 ASN A N 1
ATOM 1318 C CA . ASN A 1 171 ? -25.218 -18.931 -54.484 1.00 49.25 171 ASN A CA 1
ATOM 1319 C C . ASN A 1 171 ? -25.990 -19.787 -55.494 1.00 49.25 171 ASN A C 1
ATOM 1321 O O . ASN A 1 171 ? -25.385 -20.311 -56.430 1.00 49.25 171 ASN A O 1
ATOM 1325 N N . ASP A 1 172 ? -27.297 -19.914 -55.286 1.00 50.91 172 ASP A N 1
ATOM 1326 C CA . ASP A 1 172 ? -28.246 -20.307 -56.324 1.00 50.91 172 ASP A CA 1
ATOM 1327 C C . ASP A 1 172 ? -28.826 -19.020 -56.940 1.00 50.91 172 ASP A C 1
ATOM 1329 O O . ASP A 1 172 ? -29.454 -18.230 -56.233 1.00 50.91 172 ASP A O 1
ATOM 1333 N N . ASP A 1 173 ? -28.587 -18.837 -58.239 1.00 51.44 173 ASP A N 1
ATOM 1334 C CA . ASP A 1 173 ? -29.424 -18.108 -59.205 1.00 51.44 173 ASP A CA 1
ATOM 1335 C C . ASP A 1 173 ? -29.351 -18.872 -60.541 1.00 51.44 173 ASP A C 1
ATOM 1337 O O . ASP A 1 173 ? -28.223 -19.274 -60.929 1.00 51.44 173 ASP A O 1
#

pLDDT: mean 81.79, std 18.89, range [40.94, 98.56]

Organism: NCBI:txid1588641